Protein AF-A0A0S3RTB0-F1 (afdb_monomer_lite)

Sequence (122 aa):
MENMESTFRKKQKVNNDLIYDILVKIFLSLNVVDVAVASLVCKSWNNACRDPSLWNKIDLSRLRSYCFNIPFNKVGAYRHSSLQMNQFLKHLLDLSNGNTTYIIFNFYVYLTNEQFIMVAQR

Radius of gyration: 18.18 Å; chains: 1; bounding box: 32×27×65 Å

InterPro domains:
  IPR001810 F-box domain [PF12937] (21-60)
  IPR001810 F-box domain [SM00256] (18-58)
  IPR036047 F-box-like domain superfamily [SSF81383] (18-110)

Secondary structure (DSSP, 8-state):
-HHHHHHHHHHHHHHHHHHHHHHHHHHTTS-HHHHHHHTTT-HHHHHHTT-GGGTSEEE-TT---TTT---TT-TTGGGG-HHHHHHHHHHHHHHHTT---EEE--TT----HHHHHHHH--

Structure (mmCIF, N/CA/C/O backbone):
data_AF-A0A0S3RTB0-F1
#
_entry.id   AF-A0A0S3RTB0-F1
#
loop_
_atom_site.group_PDB
_atom_site.id
_atom_site.type_symbol
_atom_site.label_atom_id
_atom_site.label_alt_id
_atom_site.label_comp_id
_atom_site.label_asym_id
_atom_site.label_entity_id
_atom_site.label_seq_id
_atom_site.pdbx_PDB_ins_code
_atom_site.Cartn_x
_atom_site.Cartn_y
_atom_site.Cartn_z
_atom_site.occupancy
_atom_site.B_iso_or_equiv
_atom_site.auth_seq_id
_atom_site.auth_comp_id
_atom_site.auth_asym_id
_atom_site.auth_atom_id
_atom_site.pdbx_PDB_model_num
ATOM 1 N N . MET A 1 1 ? -13.937 6.300 43.256 1.00 55.59 1 MET A N 1
ATOM 2 C CA . MET A 1 1 ? -13.335 7.058 42.131 1.00 55.59 1 MET A CA 1
ATOM 3 C C . MET A 1 1 ? -13.021 6.180 40.911 1.00 55.59 1 MET A C 1
ATOM 5 O O . MET A 1 1 ? -13.106 6.692 39.804 1.00 55.59 1 MET A O 1
ATOM 9 N N . GLU A 1 2 ? -12.777 4.871 41.063 1.00 60.12 2 GLU A N 1
ATOM 10 C CA . GLU A 1 2 ? -12.429 3.939 39.961 1.00 60.12 2 GLU A CA 1
ATOM 11 C C . GLU A 1 2 ? -13.490 3.781 38.841 1.00 60.12 2 GLU A C 1
ATOM 13 O O . GLU A 1 2 ? -13.151 3.526 37.685 1.00 60.12 2 GLU A O 1
ATOM 18 N N . ASN A 1 3 ? -14.780 3.994 39.130 1.00 66.75 3 ASN A N 1
ATOM 19 C CA . ASN A 1 3 ? -15.859 3.877 38.131 1.00 66.75 3 ASN A CA 1
ATOM 20 C C . ASN A 1 3 ? -15.934 5.037 37.116 1.00 66.75 3 ASN A C 1
ATOM 22 O O . ASN A 1 3 ? -16.520 4.884 36.044 1.00 66.75 3 ASN A O 1
ATOM 26 N N . MET A 1 4 ? -15.345 6.196 37.424 1.00 68.50 4 MET A N 1
ATOM 27 C CA . MET A 1 4 ? -15.372 7.367 36.533 1.00 68.50 4 MET A CA 1
ATOM 28 C C . MET A 1 4 ? -14.220 7.331 35.515 1.00 68.50 4 MET A C 1
ATOM 30 O O . MET A 1 4 ? -14.398 7.661 34.344 1.00 68.50 4 MET A O 1
ATOM 34 N N . GLU A 1 5 ? -13.037 6.863 35.925 1.00 69.88 5 GLU A N 1
ATOM 35 C CA . GLU A 1 5 ? -11.900 6.697 35.009 1.00 69.88 5 GLU A CA 1
ATOM 36 C C . GLU A 1 5 ? -12.118 5.546 34.021 1.00 69.88 5 GLU A C 1
ATOM 38 O O . GLU A 1 5 ? -11.757 5.654 32.847 1.00 69.88 5 GLU A O 1
ATOM 43 N N . SER A 1 6 ? -12.737 4.449 34.464 1.00 72.88 6 SER A N 1
ATOM 44 C CA . SER A 1 6 ? -13.020 3.296 33.602 1.00 72.88 6 SER A CA 1
ATOM 45 C C . SER A 1 6 ? -14.046 3.623 32.512 1.00 72.88 6 SER A C 1
ATOM 47 O O . SER A 1 6 ? -13.871 3.233 31.355 1.00 72.88 6 SER A O 1
ATOM 49 N N . THR A 1 7 ? -15.075 4.408 32.839 1.00 74.31 7 THR A N 1
ATOM 50 C CA . THR A 1 7 ? -16.079 4.886 31.877 1.00 74.31 7 THR A CA 1
ATOM 51 C C . THR A 1 7 ? -15.486 5.880 30.876 1.00 74.31 7 THR A C 1
ATOM 53 O O . THR A 1 7 ? -15.754 5.763 29.677 1.00 74.31 7 THR A O 1
ATOM 56 N N . PHE A 1 8 ? -14.606 6.786 31.319 1.00 74.81 8 PHE A N 1
ATOM 57 C CA . PHE A 1 8 ? -13.889 7.708 30.432 1.00 74.81 8 PHE A CA 1
ATOM 58 C C . PHE A 1 8 ? -12.960 6.974 29.453 1.00 74.81 8 PHE A C 1
ATOM 60 O O . PHE A 1 8 ? -13.046 7.192 28.243 1.00 74.81 8 PHE A O 1
ATOM 67 N N . ARG A 1 9 ? -12.138 6.034 29.943 1.00 73.19 9 ARG A N 1
ATOM 68 C CA . ARG A 1 9 ? -11.247 5.215 29.097 1.00 73.19 9 ARG A CA 1
ATOM 69 C C . ARG A 1 9 ? -12.026 4.387 28.076 1.00 73.19 9 ARG A C 1
ATOM 71 O O . ARG A 1 9 ? -11.610 4.283 26.924 1.00 73.19 9 ARG A O 1
ATOM 78 N N . LYS A 1 10 ? -13.177 3.830 28.468 1.00 76.56 10 LYS A N 1
ATOM 79 C CA . LYS A 1 10 ? -14.047 3.062 27.566 1.00 76.56 10 LYS A CA 1
ATOM 80 C C . LYS A 1 10 ? -14.638 3.942 26.462 1.00 76.56 10 LYS A C 1
ATOM 82 O O . LYS A 1 10 ? -14.617 3.544 25.302 1.00 76.56 10 LYS A O 1
ATOM 87 N N . LYS A 1 11 ? -15.104 5.151 26.793 1.00 72.94 11 LYS A N 1
ATOM 88 C CA . LYS A 1 11 ? -15.621 6.115 25.808 1.00 72.94 11 LYS A CA 1
ATOM 89 C C . LYS A 1 11 ? -14.528 6.602 24.852 1.00 72.94 11 LYS A C 1
ATOM 91 O O . LYS A 1 11 ? -14.761 6.683 23.651 1.00 72.94 11 LYS A O 1
ATOM 96 N N . GLN A 1 12 ? -13.329 6.868 25.370 1.00 74.44 12 GLN A N 1
ATOM 97 C CA . GLN A 1 12 ? -12.175 7.249 24.556 1.00 74.44 12 GLN A CA 1
ATOM 98 C C . GLN A 1 12 ? -11.764 6.128 23.595 1.00 74.44 12 GLN A C 1
ATOM 100 O O . GLN A 1 12 ? -11.487 6.398 22.431 1.00 74.44 12 GLN A O 1
ATOM 105 N N . LYS A 1 13 ? -11.796 4.871 24.054 1.00 78.12 13 LYS A N 1
ATOM 106 C CA . LYS A 1 13 ? -11.547 3.704 23.204 1.00 78.12 13 LYS A CA 1
ATOM 107 C C . LYS A 1 13 ? -12.564 3.602 22.062 1.00 78.12 13 LYS A C 1
ATOM 109 O O . LYS A 1 13 ? -12.152 3.557 20.914 1.00 78.12 13 LYS A O 1
ATOM 114 N N . VAL A 1 14 ? -13.864 3.667 22.362 1.00 82.38 14 VAL A N 1
ATOM 115 C CA . VAL A 1 14 ? -14.926 3.608 21.337 1.00 82.38 14 VAL A CA 1
ATOM 116 C C . VAL A 1 14 ? -14.786 4.732 20.305 1.00 82.38 14 VAL A C 1
ATOM 118 O O . VAL A 1 14 ? -14.945 4.495 19.112 1.00 82.38 14 VAL A O 1
ATOM 121 N N . ASN A 1 15 ? -14.447 5.949 20.741 1.00 80.69 15 ASN A N 1
ATOM 122 C CA . ASN A 1 15 ? -14.200 7.058 19.818 1.00 80.69 15 ASN A CA 1
ATOM 123 C C . ASN A 1 15 ? -12.982 6.802 18.919 1.00 80.69 15 ASN A C 1
ATOM 125 O O . ASN A 1 15 ? -13.033 7.115 17.733 1.00 80.69 15 ASN A O 1
ATOM 129 N N . ASN A 1 16 ? -11.902 6.237 19.463 1.00 86.88 16 ASN A N 1
ATOM 130 C CA . ASN A 1 16 ? -10.709 5.909 18.683 1.00 86.88 16 ASN A CA 1
ATOM 131 C C . ASN A 1 16 ? -10.988 4.808 17.651 1.00 86.88 16 ASN A C 1
ATOM 133 O O . ASN A 1 16 ? -10.531 4.929 16.517 1.00 86.88 16 ASN A O 1
ATOM 137 N N . ASP A 1 17 ? -11.765 3.788 18.024 1.00 89.81 17 ASP A N 1
ATOM 138 C CA . ASP A 1 17 ? -12.172 2.704 17.123 1.00 89.81 17 ASP A CA 1
ATOM 139 C C . ASP A 1 17 ? -13.049 3.257 15.979 1.00 89.81 17 ASP A C 1
ATOM 141 O O . ASP A 1 17 ? -12.800 2.984 14.807 1.00 89.81 17 ASP A O 1
ATOM 145 N N . LEU A 1 18 ? -13.998 4.151 16.287 1.00 93.00 18 LEU A N 1
ATOM 146 C CA . LEU A 1 18 ? -14.819 4.818 15.270 1.00 93.00 18 LEU A CA 1
ATOM 147 C C . LEU A 1 18 ? -13.982 5.680 14.307 1.00 93.00 18 LEU A C 1
ATOM 149 O O . LEU A 1 18 ? -14.233 5.685 13.102 1.00 93.00 18 LEU A O 1
ATOM 153 N N . ILE A 1 19 ? -12.995 6.421 14.821 1.00 93.81 19 ILE A N 1
ATOM 154 C CA . ILE A 1 19 ? -12.091 7.231 13.989 1.00 93.81 19 ILE A CA 1
ATOM 155 C C . ILE A 1 19 ? -11.257 6.329 13.076 1.00 93.81 19 ILE A C 1
ATOM 157 O O . ILE A 1 19 ? -11.100 6.649 11.897 1.00 93.81 19 ILE A O 1
ATOM 161 N N . TYR A 1 20 ? -10.750 5.208 13.596 1.00 96.56 20 TYR A N 1
ATOM 162 C CA . T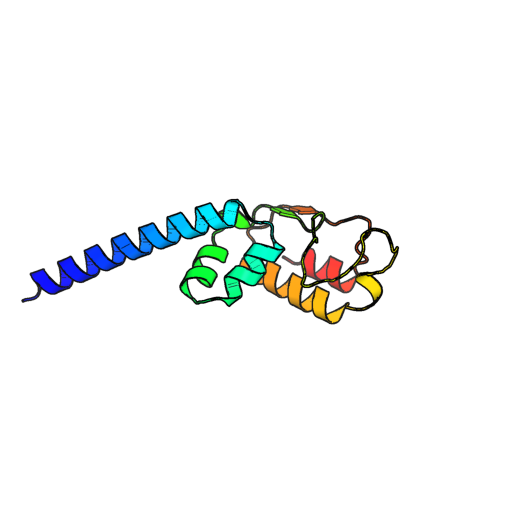YR A 1 20 ? -10.025 4.216 12.806 1.00 96.56 20 TYR A CA 1
ATOM 163 C C . TYR A 1 20 ? -10.880 3.714 11.636 1.00 96.56 20 TYR A C 1
ATOM 165 O O . TYR A 1 20 ? -10.454 3.8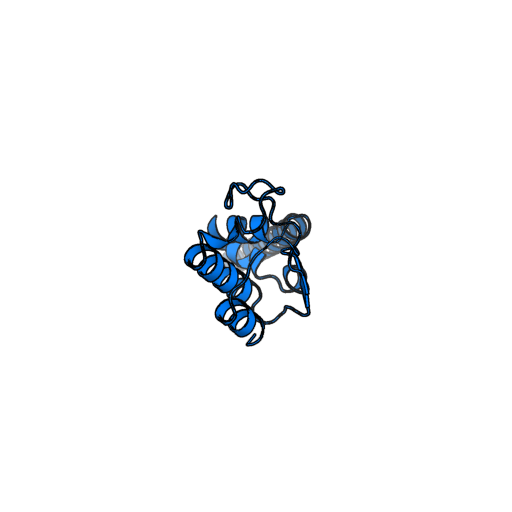23 10.486 1.00 96.56 20 TYR A O 1
ATOM 173 N N . ASP A 1 21 ? -12.114 3.280 11.900 1.00 96.88 21 ASP A N 1
ATOM 174 C CA . ASP A 1 21 ? -13.017 2.755 10.869 1.00 96.88 21 ASP A CA 1
ATOM 175 C C . ASP A 1 21 ? -13.337 3.787 9.778 1.00 96.88 21 ASP A C 1
ATOM 177 O O . ASP A 1 21 ? -13.421 3.458 8.591 1.00 96.88 21 ASP A O 1
ATOM 181 N N . ILE A 1 22 ? -13.521 5.053 10.165 1.00 97.25 22 ILE A N 1
ATOM 182 C CA . ILE A 1 22 ? -13.762 6.148 9.217 1.00 97.25 22 ILE A CA 1
ATOM 183 C C . ILE A 1 22 ? -12.526 6.377 8.343 1.00 97.25 22 ILE A C 1
ATOM 185 O O . ILE A 1 22 ? -12.663 6.498 7.125 1.00 97.25 22 ILE A O 1
ATOM 189 N N . LEU A 1 23 ? -11.328 6.406 8.934 1.00 98.25 23 LEU A N 1
ATOM 190 C CA . LEU A 1 23 ? -10.081 6.575 8.186 1.00 98.25 23 LEU A CA 1
ATOM 191 C C . LEU A 1 23 ? -9.865 5.433 7.191 1.00 98.25 23 LEU A C 1
ATOM 193 O O . LEU A 1 23 ? -9.582 5.706 6.028 1.00 98.25 23 LEU A O 1
ATOM 197 N N . VAL A 1 24 ? -10.073 4.178 7.602 1.00 98.00 24 VAL A N 1
ATOM 198 C CA . VAL A 1 24 ? -9.959 3.018 6.701 1.00 98.00 24 VAL A CA 1
ATOM 199 C C . VAL A 1 24 ? -10.927 3.147 5.522 1.00 98.00 24 VAL A C 1
ATOM 201 O O . VAL A 1 24 ? -10.518 2.986 4.374 1.00 98.00 24 VAL A O 1
ATOM 204 N N . LYS A 1 25 ? -12.189 3.529 5.762 1.00 97.88 25 LYS A N 1
ATOM 205 C CA . LYS A 1 25 ? -13.176 3.755 4.686 1.00 97.88 25 LYS A CA 1
ATOM 206 C C . LYS A 1 25 ? -12.770 4.871 3.722 1.00 97.88 25 LYS A C 1
ATOM 208 O O . LYS A 1 25 ? -12.978 4.737 2.516 1.00 97.88 25 LYS A O 1
ATOM 213 N N . ILE A 1 26 ? -12.187 5.957 4.231 1.00 97.81 26 ILE A N 1
ATOM 214 C CA . ILE A 1 26 ? -11.645 7.033 3.391 1.00 97.81 26 ILE A CA 1
ATOM 215 C C . ILE A 1 26 ? -10.483 6.495 2.550 1.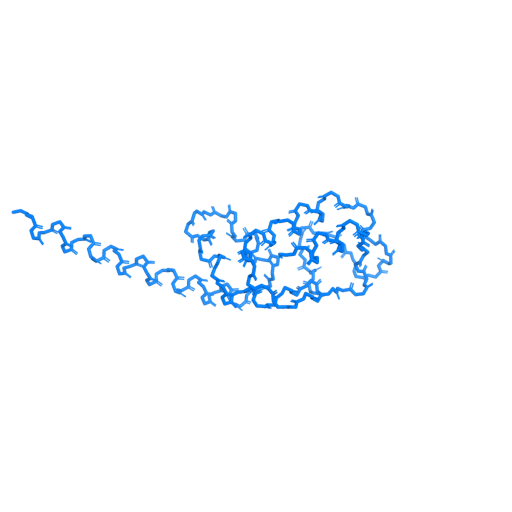00 97.81 26 ILE A C 1
ATOM 217 O O . ILE A 1 26 ? -10.472 6.681 1.336 1.00 97.81 26 ILE A O 1
ATOM 221 N N . PHE A 1 27 ? -9.534 5.789 3.167 1.00 97.25 27 PHE A N 1
ATOM 222 C CA . PHE A 1 27 ? -8.341 5.274 2.494 1.00 97.25 27 PHE A CA 1
ATOM 223 C C . PHE A 1 27 ? -8.653 4.196 1.453 1.00 97.25 27 PHE A C 1
ATOM 225 O O . PHE A 1 27 ? -7.990 4.157 0.422 1.00 97.25 27 PHE A O 1
ATOM 232 N N . LEU A 1 28 ? -9.716 3.407 1.638 1.00 95.81 28 LEU A N 1
ATOM 233 C CA . LEU A 1 28 ? -10.220 2.472 0.622 1.00 95.81 28 LEU A CA 1
ATOM 234 C C . LEU A 1 28 ? -10.662 3.173 -0.674 1.00 95.81 28 LEU A C 1
ATOM 236 O O . LEU A 1 28 ? -10.741 2.537 -1.723 1.00 95.81 28 LEU A O 1
ATOM 240 N N . SER A 1 29 ? -10.941 4.478 -0.619 1.00 94.50 29 SER A N 1
ATOM 241 C CA . SER A 1 29 ? -11.303 5.289 -1.788 1.00 94.50 29 SER A CA 1
ATOM 242 C C . SER A 1 29 ? -10.090 5.928 -2.481 1.00 94.50 29 SER A C 1
ATOM 244 O O . SER A 1 29 ? -10.251 6.599 -3.503 1.00 94.50 29 SER A O 1
ATOM 246 N N . LEU A 1 30 ? -8.883 5.749 -1.936 1.00 91.75 30 LEU A N 1
ATOM 247 C CA . LEU A 1 30 ? -7.643 6.335 -2.439 1.00 91.75 30 LEU A CA 1
ATOM 248 C C . LEU A 1 30 ? -6.848 5.334 -3.289 1.00 91.75 30 LEU A C 1
ATOM 250 O O . LEU A 1 30 ? -7.024 4.121 -3.197 1.00 91.75 30 LEU A O 1
ATOM 254 N N . ASN A 1 31 ? -5.943 5.844 -4.129 1.00 88.81 31 ASN A N 1
ATOM 255 C CA . ASN A 1 31 ? -4.955 4.980 -4.776 1.00 88.81 31 ASN A CA 1
ATOM 256 C C . ASN A 1 31 ? -3.797 4.665 -3.814 1.00 88.81 31 ASN A C 1
ATOM 258 O O . ASN A 1 31 ? -3.598 5.337 -2.804 1.00 88.81 31 ASN A O 1
ATOM 262 N N . VAL A 1 32 ? -2.991 3.663 -4.163 1.00 89.75 32 VAL A N 1
ATOM 263 C CA . VAL A 1 32 ? -1.914 3.168 -3.295 1.00 89.75 32 VAL A CA 1
ATOM 264 C C . VAL A 1 32 ? -0.838 4.214 -2.978 1.00 89.75 32 VAL A C 1
ATOM 266 O O . VAL A 1 32 ? -0.234 4.173 -1.909 1.00 89.75 32 VAL A O 1
ATOM 269 N N . VAL A 1 33 ? -0.612 5.184 -3.871 1.00 86.31 33 VAL A N 1
ATOM 270 C CA . VAL A 1 33 ? 0.336 6.275 -3.616 1.00 86.31 33 VAL A CA 1
ATOM 271 C C . VAL A 1 33 ? -0.227 7.234 -2.577 1.00 86.31 33 VAL A C 1
ATOM 273 O O . VAL A 1 33 ? 0.478 7.610 -1.646 1.00 86.31 33 VAL A O 1
ATOM 276 N N . ASP A 1 34 ? -1.498 7.600 -2.710 1.00 91.38 34 ASP A N 1
ATOM 277 C CA . ASP A 1 34 ? -2.162 8.505 -1.775 1.00 91.38 34 ASP A CA 1
ATOM 278 C C . ASP A 1 34 ? -2.262 7.875 -0.377 1.00 91.38 34 ASP A C 1
ATOM 280 O O . ASP A 1 34 ? -2.006 8.557 0.613 1.00 91.38 34 ASP A O 1
ATOM 284 N N . VAL A 1 35 ? -2.525 6.564 -0.282 1.00 94.62 35 VAL A N 1
ATOM 285 C CA . VAL A 1 35 ? -2.467 5.815 0.990 1.00 94.62 35 VAL A CA 1
ATOM 286 C C . VAL A 1 35 ? -1.053 5.842 1.581 1.00 94.62 35 VAL A C 1
ATOM 288 O O . VAL A 1 35 ? -0.875 6.108 2.771 1.00 94.62 35 VAL A O 1
ATOM 291 N N . ALA A 1 36 ? -0.022 5.632 0.758 1.00 92.56 36 ALA A N 1
ATOM 292 C CA . ALA A 1 36 ? 1.364 5.707 1.210 1.00 92.56 36 ALA A CA 1
ATOM 293 C C . ALA A 1 36 ? 1.719 7.093 1.765 1.00 92.56 36 ALA A C 1
ATOM 295 O O . ALA A 1 36 ? 2.359 7.181 2.812 1.00 92.56 36 ALA A O 1
ATOM 296 N N . VAL A 1 37 ? 1.271 8.170 1.115 1.00 92.00 37 VAL A N 1
ATOM 297 C CA . VAL A 1 37 ? 1.482 9.547 1.586 1.00 92.00 37 VAL A CA 1
ATOM 298 C C . VAL A 1 37 ? 0.681 9.818 2.862 1.00 92.00 37 VAL A C 1
ATOM 300 O O . VAL A 1 37 ? 1.231 10.353 3.824 1.00 92.00 37 VAL A O 1
ATOM 303 N N . ALA A 1 38 ? -0.583 9.390 2.923 1.00 95.50 38 ALA A N 1
ATOM 304 C CA . ALA A 1 38 ? -1.430 9.511 4.108 1.00 95.50 38 ALA A CA 1
ATOM 305 C C . ALA A 1 38 ? -0.795 8.836 5.338 1.00 95.50 38 ALA A C 1
ATOM 307 O O . ALA A 1 38 ? -0.854 9.372 6.447 1.00 95.50 38 ALA A O 1
ATOM 308 N N . SER A 1 39 ? -0.098 7.712 5.139 1.00 96.75 39 SER A N 1
ATOM 309 C CA . SER A 1 39 ? 0.594 6.998 6.218 1.00 96.75 39 SER A CA 1
ATOM 310 C C . SER A 1 39 ? 1.711 7.808 6.895 1.00 96.75 39 SER A C 1
ATOM 312 O O . SER A 1 39 ? 2.142 7.447 7.991 1.00 96.75 39 SER A O 1
ATOM 314 N N . LEU A 1 40 ? 2.183 8.892 6.268 1.00 95.25 40 LEU A N 1
ATOM 315 C CA . LEU A 1 40 ? 3.252 9.753 6.780 1.00 95.25 40 LEU A CA 1
ATOM 316 C C . LEU A 1 40 ? 2.727 10.952 7.588 1.00 95.25 40 LEU A C 1
ATOM 318 O O . LEU A 1 40 ? 3.522 11.674 8.183 1.00 95.25 40 LEU A O 1
ATOM 322 N N . VAL A 1 41 ? 1.407 11.171 7.635 1.00 96.62 41 VAL A N 1
ATOM 323 C CA . VAL A 1 41 ? 0.797 12.348 8.279 1.00 96.62 41 VAL A CA 1
ATOM 324 C C . VAL A 1 41 ? 0.891 12.276 9.804 1.00 96.62 41 VAL A C 1
ATOM 326 O O . VAL A 1 41 ? 1.370 13.203 10.453 1.00 96.62 41 VAL A O 1
ATOM 329 N N . CYS A 1 42 ? 0.408 11.186 10.404 1.00 96.50 42 CYS A N 1
ATOM 330 C CA . CYS A 1 42 ? 0.452 10.976 11.851 1.00 96.50 42 CYS A CA 1
ATOM 331 C C . CYS A 1 42 ? 0.316 9.487 12.201 1.00 96.50 42 CYS A C 1
ATOM 333 O O . CYS A 1 42 ? -0.058 8.672 11.359 1.00 96.50 42 CYS A O 1
ATOM 335 N N . LYS A 1 43 ? 0.556 9.121 13.469 1.00 95.81 43 LYS A N 1
ATOM 336 C CA . LYS A 1 43 ? 0.470 7.723 13.940 1.00 95.81 43 LYS A CA 1
ATOM 337 C C . LYS A 1 43 ? -0.911 7.089 13.731 1.00 95.81 43 LYS A C 1
ATOM 339 O O . LYS A 1 43 ? -0.996 5.926 13.368 1.00 95.81 43 LYS A O 1
ATOM 344 N N . SER A 1 44 ? -1.994 7.842 13.940 1.00 95.88 44 SER A N 1
ATOM 345 C CA . SER A 1 44 ? -3.356 7.315 13.756 1.00 95.88 44 SER A CA 1
ATOM 346 C C . SER A 1 44 ? -3.638 6.980 12.288 1.00 95.88 44 SER A C 1
ATOM 348 O O . SER A 1 44 ? -4.173 5.912 12.002 1.00 95.88 44 SER A O 1
ATOM 350 N N . TRP A 1 45 ? -3.205 7.839 11.362 1.00 98.06 45 TRP A N 1
ATOM 351 C CA . TRP A 1 45 ? -3.332 7.591 9.925 1.00 98.06 45 TRP A CA 1
ATOM 352 C C . TRP A 1 45 ? -2.421 6.453 9.480 1.00 98.06 45 TRP A C 1
ATOM 354 O O . TRP A 1 45 ? -2.849 5.593 8.724 1.00 98.06 45 TRP A O 1
ATOM 364 N N . ASN A 1 46 ? -1.196 6.404 10.001 1.00 97.69 46 ASN A N 1
ATOM 365 C CA . ASN A 1 46 ? -0.244 5.326 9.762 1.00 97.69 46 ASN A CA 1
ATOM 366 C C . ASN A 1 46 ? -0.795 3.950 10.175 1.00 97.69 46 ASN A C 1
ATOM 368 O O . ASN A 1 46 ? -0.619 2.985 9.433 1.00 97.69 46 ASN A O 1
ATOM 372 N N . ASN A 1 47 ? -1.493 3.877 11.313 1.00 96.88 47 ASN A N 1
ATOM 373 C CA . ASN A 1 47 ? -2.155 2.658 11.778 1.00 96.88 47 ASN A CA 1
ATOM 374 C C . ASN A 1 47 ? -3.321 2.265 10.865 1.00 96.88 47 ASN A C 1
ATOM 376 O O . ASN A 1 47 ? -3.387 1.121 10.436 1.00 96.88 47 ASN A O 1
ATOM 380 N N . ALA A 1 48 ? -4.209 3.205 10.524 1.00 98.00 48 ALA A N 1
ATOM 381 C CA . ALA A 1 48 ? -5.324 2.934 9.613 1.00 98.00 48 ALA A CA 1
ATOM 382 C C . ALA A 1 48 ? -4.848 2.564 8.197 1.00 98.00 48 ALA A C 1
ATOM 384 O O . ALA A 1 48 ? -5.434 1.704 7.552 1.00 98.00 48 ALA A O 1
ATOM 385 N N . CYS A 1 49 ? -3.737 3.139 7.729 1.00 97.88 49 CYS A N 1
ATOM 386 C CA . CYS A 1 49 ? -3.120 2.765 6.459 1.00 97.88 49 CYS A CA 1
ATOM 387 C C . CYS A 1 49 ? -2.557 1.342 6.462 1.00 97.88 49 CYS A C 1
ATOM 389 O O . CYS A 1 49 ? -2.279 0.851 5.386 1.00 97.88 49 CYS A O 1
ATOM 391 N N . ARG A 1 50 ? -2.360 0.679 7.609 1.00 96.88 50 ARG A N 1
ATOM 392 C CA . ARG A 1 50 ? -1.908 -0.726 7.686 1.00 96.88 50 ARG A CA 1
ATOM 393 C C . ARG A 1 50 ? -3.057 -1.729 7.709 1.00 96.88 50 ARG A C 1
ATOM 395 O O . ARG A 1 50 ? -2.809 -2.925 7.841 1.00 96.88 50 ARG A O 1
ATOM 402 N N . ASP A 1 51 ? -4.301 -1.266 7.589 1.00 97.38 51 ASP A N 1
ATOM 403 C CA . ASP A 1 51 ? -5.452 -2.161 7.565 1.00 97.38 51 ASP A CA 1
ATOM 404 C C . ASP A 1 51 ? -5.355 -3.144 6.379 1.00 97.38 51 ASP A C 1
ATOM 406 O O . ASP A 1 51 ? -5.216 -2.696 5.236 1.00 97.38 51 ASP A O 1
ATOM 410 N N . PRO A 1 52 ? -5.446 -4.470 6.602 1.00 95.38 52 PRO A N 1
ATOM 411 C CA . PRO A 1 52 ? -5.293 -5.474 5.546 1.00 95.38 52 PRO A CA 1
ATOM 412 C C . PRO A 1 52 ? -6.222 -5.284 4.342 1.00 95.38 52 PRO A C 1
ATOM 414 O O . PRO A 1 52 ? -5.854 -5.641 3.220 1.00 95.38 52 PRO A O 1
ATOM 417 N N . SER A 1 53 ? -7.411 -4.702 4.544 1.00 95.06 53 SER A N 1
ATOM 418 C CA . SER A 1 53 ? -8.388 -4.483 3.470 1.00 95.06 53 SER A CA 1
ATOM 419 C C . SER A 1 53 ? -7.875 -3.550 2.367 1.00 95.06 53 SER A C 1
ATOM 421 O O . SER A 1 53 ? -8.299 -3.676 1.217 1.00 95.06 53 SER A O 1
ATOM 423 N N . LEU A 1 54 ? -6.920 -2.668 2.685 1.00 95.88 54 LEU A N 1
ATOM 424 C CA . LEU A 1 54 ? -6.295 -1.740 1.738 1.00 95.88 54 LEU A CA 1
ATOM 425 C C . LEU A 1 54 ? -5.290 -2.428 0.804 1.00 95.88 54 LEU A C 1
ATOM 427 O O . LEU A 1 54 ? -5.004 -1.913 -0.276 1.00 95.88 54 LEU A O 1
ATOM 431 N N . TRP A 1 55 ? -4.745 -3.580 1.206 1.0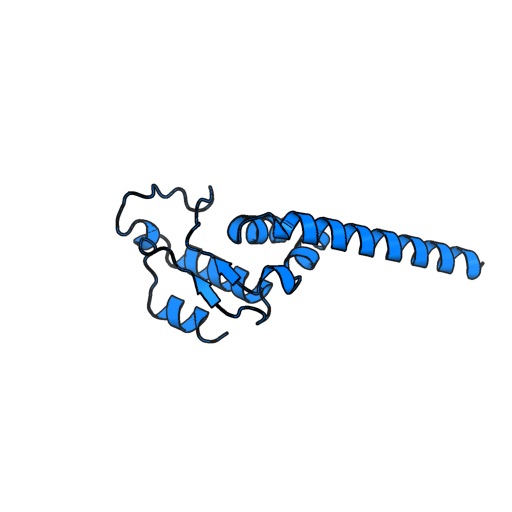0 94.88 55 TRP A N 1
ATOM 432 C CA . TRP A 1 55 ? -3.506 -4.112 0.630 1.00 94.88 55 TRP A CA 1
ATOM 433 C C . TRP A 1 55 ? -3.656 -5.394 -0.172 1.00 94.88 55 TRP A C 1
ATOM 435 O O . TRP A 1 55 ? -2.683 -5.821 -0.785 1.00 94.88 55 TRP A O 1
ATOM 445 N N . ASN A 1 56 ? -4.861 -5.966 -0.267 1.00 92.44 56 ASN A N 1
ATOM 446 C CA . ASN A 1 56 ? -5.109 -7.154 -1.098 1.00 92.44 56 ASN A CA 1
ATOM 447 C C . ASN A 1 56 ? -4.587 -6.985 -2.541 1.00 92.44 56 ASN A C 1
ATOM 449 O O . ASN A 1 56 ? -4.125 -7.939 -3.175 1.00 92.44 56 ASN A O 1
ATOM 453 N N . LYS A 1 57 ? -4.632 -5.746 -3.045 1.00 91.12 57 LYS A N 1
ATOM 454 C CA . LYS A 1 57 ? -4.162 -5.349 -4.367 1.00 91.12 57 LYS A CA 1
ATOM 455 C C . LYS A 1 57 ? -3.278 -4.108 -4.271 1.00 91.12 57 LYS A C 1
ATOM 457 O O . LYS A 1 57 ? -3.763 -3.038 -3.915 1.00 91.12 57 LYS A O 1
ATOM 462 N N . ILE A 1 58 ? -2.033 -4.207 -4.736 1.00 90.69 58 ILE A N 1
ATOM 463 C CA . ILE A 1 58 ? -1.181 -3.033 -4.979 1.00 90.69 58 ILE A CA 1
ATOM 464 C C . ILE A 1 58 ? -1.262 -2.676 -6.467 1.00 90.69 58 ILE A C 1
ATOM 466 O O . ILE A 1 58 ? -0.718 -3.371 -7.325 1.00 90.69 58 ILE A O 1
ATOM 470 N N . ASP A 1 59 ? -1.965 -1.590 -6.787 1.00 87.25 59 ASP A N 1
ATOM 471 C CA . ASP A 1 59 ? -2.144 -1.125 -8.165 1.00 87.25 59 ASP A CA 1
ATOM 472 C C . ASP A 1 59 ? -1.229 0.063 -8.489 1.00 87.25 59 ASP A C 1
ATOM 474 O O . ASP A 1 59 ? -1.546 1.221 -8.216 1.00 87.25 59 ASP A O 1
ATOM 478 N N . LEU A 1 60 ? -0.091 -0.235 -9.112 1.00 81.19 60 LEU A N 1
ATOM 479 C CA . LEU A 1 60 ? 0.886 0.742 -9.591 1.00 81.19 60 LEU A CA 1
ATOM 480 C C . LEU A 1 60 ? 0.614 1.174 -11.038 1.00 81.19 60 LEU A C 1
ATOM 482 O O . LEU A 1 60 ? 1.320 2.030 -11.570 1.00 81.19 60 LEU A O 1
ATOM 486 N N . SER A 1 61 ? -0.419 0.636 -11.699 1.00 76.94 61 SER A N 1
ATOM 487 C CA . SER A 1 61 ? -0.782 1.073 -13.054 1.00 76.94 61 SER A CA 1
ATOM 488 C C . SER A 1 61 ? -1.211 2.543 -13.074 1.00 76.94 61 SER A C 1
ATOM 490 O O . SER A 1 61 ? -0.956 3.272 -14.036 1.00 76.94 61 SER A O 1
ATOM 492 N N . ARG A 1 62 ? -1.800 2.991 -11.961 1.00 68.62 62 ARG A N 1
ATOM 493 C CA . ARG A 1 62 ? -2.309 4.342 -11.734 1.00 68.62 62 ARG A CA 1
ATOM 494 C C . ARG A 1 62 ? -1.335 5.206 -10.941 1.00 68.62 62 ARG A C 1
ATOM 496 O O . ARG A 1 62 ? -1.794 6.060 -10.190 1.00 68.62 62 ARG A O 1
ATOM 503 N N . LEU A 1 63 ? -0.022 5.025 -11.118 1.00 68.00 63 LEU A N 1
ATOM 504 C CA . LEU A 1 63 ? 1.023 5.943 -10.635 1.00 68.00 63 LEU A CA 1
ATOM 505 C C . LEU A 1 63 ? 0.881 7.339 -11.298 1.00 68.00 63 LEU A C 1
ATOM 507 O O . LEU A 1 63 ? 1.727 7.797 -12.055 1.00 68.00 63 LEU A O 1
ATOM 511 N N . ARG A 1 64 ? -0.235 8.025 -11.035 1.00 58.66 64 ARG A N 1
ATOM 512 C CA . ARG A 1 64 ? -0.482 9.450 -11.247 1.00 58.66 64 ARG A CA 1
ATOM 513 C C . ARG A 1 64 ? -0.340 10.097 -9.887 1.00 58.66 64 ARG A C 1
ATOM 515 O O . ARG A 1 64 ? -1.327 10.293 -9.194 1.00 58.66 64 ARG A O 1
ATOM 522 N N . SER A 1 65 ? 0.886 10.390 -9.489 1.00 51.78 65 SER A N 1
ATOM 523 C CA . SER A 1 65 ? 1.102 11.190 -8.293 1.00 51.78 65 SER A CA 1
ATOM 524 C C . SER A 1 65 ? 2.087 12.304 -8.582 1.00 51.78 65 SER A C 1
ATOM 526 O O . SER A 1 65 ? 3.075 12.108 -9.297 1.00 51.78 65 SER A O 1
ATOM 528 N N . TYR A 1 66 ? 1.810 13.457 -7.976 1.00 49.12 66 TYR A N 1
ATOM 529 C CA . TYR A 1 66 ? 2.702 14.607 -7.849 1.00 49.12 66 TYR A CA 1
ATOM 530 C C . TYR A 1 66 ? 4.120 14.202 -7.407 1.00 49.12 66 TYR A C 1
ATOM 532 O O . TYR A 1 66 ? 5.084 14.892 -7.718 1.00 49.12 66 TYR A O 1
ATOM 540 N N . CYS A 1 67 ? 4.264 13.059 -6.721 1.00 47.88 67 CYS A N 1
ATOM 541 C CA . CYS A 1 67 ? 5.545 12.519 -6.272 1.00 47.88 67 CYS A CA 1
ATOM 542 C C . CYS A 1 67 ? 6.472 12.080 -7.413 1.00 47.88 67 CYS A C 1
ATOM 544 O O . CYS A 1 67 ? 7.686 12.091 -7.235 1.00 47.88 67 CYS A O 1
ATOM 546 N N . PHE A 1 68 ? 5.925 11.688 -8.568 1.00 55.84 68 PHE A N 1
ATOM 547 C CA . PHE A 1 68 ? 6.729 11.156 -9.668 1.00 55.84 68 PHE A CA 1
ATOM 548 C C . PHE A 1 68 ? 6.880 12.131 -10.838 1.00 55.84 68 PHE A C 1
ATOM 550 O O . PHE A 1 68 ? 7.782 11.913 -11.628 1.00 55.84 68 PHE A O 1
ATOM 557 N N . ASN A 1 69 ? 6.069 13.200 -10.946 1.00 52.47 69 ASN A N 1
ATOM 558 C CA . ASN A 1 69 ? 6.169 14.267 -11.970 1.00 52.47 69 ASN A CA 1
ATOM 559 C C . ASN A 1 69 ? 6.537 13.779 -13.391 1.00 52.47 69 ASN A C 1
ATOM 561 O O . ASN A 1 69 ? 7.271 14.438 -14.129 1.00 52.47 69 ASN A O 1
ATOM 565 N N . ILE A 1 70 ? 6.030 12.610 -13.789 1.00 54.50 70 ILE A N 1
ATOM 566 C CA . ILE A 1 70 ? 6.393 11.962 -15.047 1.00 54.50 70 ILE A CA 1
ATOM 567 C C . ILE A 1 70 ? 5.213 12.051 -16.021 1.00 54.50 70 ILE A C 1
ATOM 569 O O . ILE A 1 70 ? 4.125 11.548 -15.724 1.00 54.50 70 ILE A O 1
ATOM 573 N N . PRO A 1 71 ? 5.395 12.659 -17.206 1.00 55.00 71 PRO A N 1
ATOM 574 C CA . PRO A 1 71 ? 4.387 12.608 -18.249 1.00 55.00 71 PRO A CA 1
ATOM 575 C C . PRO A 1 71 ? 4.284 11.182 -18.816 1.00 55.00 71 PRO A C 1
ATOM 577 O O . PRO A 1 71 ? 5.286 10.545 -19.140 1.00 55.00 71 PRO A O 1
ATOM 580 N N . PHE A 1 72 ? 3.045 10.704 -18.970 1.00 52.88 72 PHE A N 1
ATOM 581 C CA . PHE A 1 72 ? 2.672 9.349 -19.420 1.00 52.88 72 PHE A CA 1
ATOM 582 C C . PHE A 1 72 ? 3.280 8.917 -20.762 1.00 52.88 72 PHE A C 1
ATOM 584 O O . PHE A 1 72 ? 3.240 7.742 -21.107 1.00 52.88 72 PHE A O 1
ATOM 591 N N . ASN A 1 73 ? 3.811 9.859 -21.539 1.00 56.03 73 ASN A N 1
ATOM 592 C CA . ASN A 1 73 ? 4.193 9.666 -22.931 1.00 56.03 73 ASN A CA 1
ATOM 593 C C . ASN A 1 73 ? 5.703 9.491 -23.160 1.00 56.03 73 ASN A C 1
ATOM 595 O O . ASN A 1 73 ? 6.130 9.483 -24.313 1.00 56.03 73 ASN A O 1
ATOM 599 N N . LYS A 1 74 ? 6.523 9.341 -22.110 1.00 55.94 74 LYS A N 1
ATOM 600 C CA . LYS A 1 74 ? 7.960 9.065 -22.267 1.00 55.94 74 LYS A CA 1
ATOM 601 C C . LYS A 1 74 ? 8.315 7.652 -21.815 1.00 55.94 74 LYS A C 1
ATOM 603 O O . LYS A 1 74 ? 8.401 7.359 -20.624 1.00 55.94 74 LYS A O 1
ATOM 608 N N . VAL A 1 75 ? 8.574 6.786 -22.795 1.00 54.31 75 VAL A N 1
ATOM 609 C CA . VAL A 1 75 ? 9.193 5.471 -22.581 1.00 54.31 75 VAL A CA 1
ATOM 610 C C . VAL A 1 75 ? 10.488 5.666 -21.785 1.00 54.31 75 VAL A C 1
ATOM 612 O O . VAL A 1 75 ? 11.353 6.444 -22.180 1.00 54.31 75 VAL A O 1
ATOM 615 N N . GLY A 1 76 ? 10.609 4.984 -20.644 1.00 54.25 76 GLY A N 1
ATOM 616 C CA . GLY A 1 76 ? 11.794 5.070 -19.788 1.00 54.25 76 GLY A CA 1
ATOM 617 C C . GLY A 1 76 ? 11.814 6.243 -18.806 1.00 54.25 76 GLY A C 1
ATOM 618 O O . GLY A 1 76 ? 12.846 6.468 -18.185 1.00 54.25 76 GLY A O 1
ATOM 619 N N . ALA A 1 77 ? 10.710 6.961 -18.597 1.00 53.97 77 ALA A N 1
ATOM 620 C CA . ALA A 1 77 ? 10.672 8.056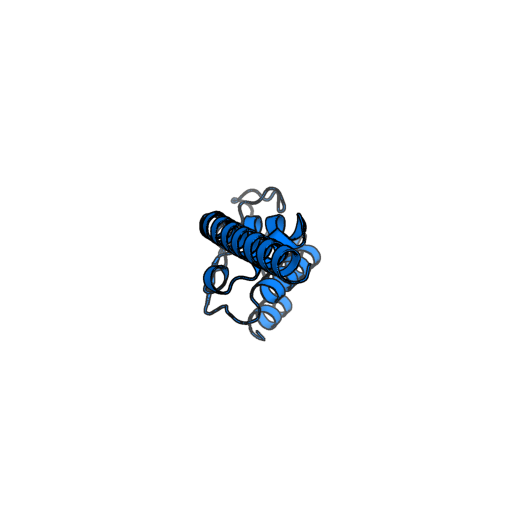 -17.626 1.00 53.97 77 ALA A CA 1
ATOM 621 C C . ALA A 1 77 ? 10.988 7.622 -16.175 1.00 53.97 77 ALA A C 1
ATOM 623 O O . ALA A 1 77 ? 11.543 8.399 -15.403 1.00 53.97 77 ALA A O 1
ATOM 624 N N . TYR A 1 78 ? 10.751 6.349 -15.839 1.00 53.78 78 TYR A N 1
ATOM 625 C CA . TYR A 1 78 ? 11.151 5.744 -14.562 1.00 53.78 78 TYR A CA 1
ATOM 626 C C . TYR A 1 78 ? 12.619 5.276 -14.509 1.00 53.78 78 TYR A C 1
ATOM 628 O O . TYR A 1 78 ? 13.069 4.814 -13.464 1.00 53.78 78 TYR A O 1
ATOM 636 N N . ARG A 1 79 ? 13.412 5.427 -15.585 1.00 52.53 79 ARG A N 1
ATOM 637 C CA . ARG A 1 79 ? 14.857 5.107 -15.562 1.00 52.53 79 ARG A CA 1
ATOM 638 C C . ARG A 1 79 ? 15.644 5.987 -14.588 1.00 52.53 79 ARG A C 1
ATOM 640 O O . ARG A 1 79 ? 16.715 5.580 -14.154 1.00 52.53 79 ARG A O 1
ATOM 647 N N . HIS A 1 80 ? 15.139 7.177 -14.258 1.00 51.88 80 HIS A N 1
ATOM 648 C CA . HIS A 1 80 ? 15.898 8.199 -13.535 1.00 51.88 80 HIS A CA 1
ATOM 649 C C . HIS A 1 80 ? 15.767 8.155 -12.001 1.00 51.88 80 HIS A C 1
ATOM 651 O O . HIS A 1 80 ? 16.468 8.913 -11.337 1.00 51.88 80 HIS A O 1
ATOM 657 N N . SER A 1 81 ? 14.937 7.282 -11.409 1.00 61.47 81 SER A N 1
ATOM 658 C CA . SER A 1 81 ? 14.748 7.266 -9.945 1.00 61.47 81 SER A CA 1
ATOM 659 C C . SER A 1 81 ? 14.638 5.871 -9.312 1.00 61.47 81 SER A C 1
ATOM 661 O O . SER A 1 81 ? 13.801 5.627 -8.442 1.00 61.47 81 SER A O 1
ATOM 663 N N . SER A 1 82 ? 15.531 4.944 -9.681 1.00 67.88 82 SER A N 1
ATOM 664 C CA . SER A 1 82 ? 15.567 3.591 -9.091 1.00 67.88 82 SER A CA 1
ATOM 665 C C . SER A 1 82 ? 15.583 3.603 -7.555 1.00 67.88 82 SER A C 1
ATOM 667 O O . SER A 1 82 ? 14.862 2.823 -6.938 1.00 67.88 82 SER A O 1
ATOM 669 N N . LEU A 1 83 ? 16.320 4.529 -6.929 1.00 75.50 83 LEU A N 1
ATOM 670 C CA . LEU A 1 83 ? 16.378 4.662 -5.470 1.00 75.50 83 LEU A CA 1
ATOM 671 C C . LEU A 1 83 ? 15.040 5.100 -4.856 1.00 75.50 83 LEU A C 1
ATOM 673 O O . LEU A 1 83 ? 14.605 4.507 -3.871 1.00 75.50 83 LEU A O 1
ATOM 677 N N . GLN A 1 84 ? 14.376 6.105 -5.434 1.00 76.88 84 GLN A N 1
ATOM 678 C CA . GLN A 1 84 ? 13.078 6.578 -4.937 1.00 76.88 84 GLN A CA 1
ATOM 679 C C . GLN A 1 84 ? 12.003 5.511 -5.132 1.00 76.88 84 GLN A C 1
ATOM 681 O O . GLN A 1 84 ? 11.213 5.265 -4.226 1.00 76.88 84 GLN A O 1
ATOM 686 N N . MET A 1 85 ? 12.013 4.825 -6.279 1.00 79.38 85 MET A N 1
ATOM 687 C CA . MET A 1 85 ? 11.100 3.715 -6.533 1.00 79.38 85 MET A CA 1
ATOM 688 C C . MET A 1 85 ? 11.360 2.547 -5.574 1.00 79.38 85 MET A C 1
ATOM 690 O O . MET A 1 85 ? 10.414 1.974 -5.047 1.00 79.38 85 MET A O 1
ATOM 694 N N . ASN A 1 86 ? 12.624 2.238 -5.267 1.00 84.75 86 ASN A N 1
ATOM 695 C CA . ASN A 1 86 ? 12.979 1.232 -4.263 1.00 84.75 86 ASN A CA 1
ATOM 696 C C . ASN A 1 86 ? 12.438 1.597 -2.880 1.00 84.75 86 ASN A C 1
ATOM 698 O O . ASN A 1 86 ? 11.810 0.766 -2.233 1.00 84.75 86 ASN A O 1
ATOM 702 N N . GLN A 1 87 ? 12.676 2.826 -2.421 1.00 85.94 87 GLN A N 1
ATOM 703 C CA . GLN A 1 87 ? 12.185 3.299 -1.124 1.00 85.94 87 GLN A CA 1
ATOM 704 C C . GLN A 1 87 ? 10.658 3.280 -1.064 1.00 85.94 87 GLN A C 1
ATOM 706 O O . GLN A 1 87 ? 10.088 2.808 -0.084 1.00 85.94 87 GLN A O 1
ATOM 711 N N . PHE A 1 88 ? 10.004 3.725 -2.136 1.00 86.00 88 PHE A N 1
ATOM 712 C CA . PHE A 1 88 ? 8.555 3.705 -2.254 1.00 86.00 88 PHE A CA 1
ATOM 713 C C . PHE A 1 88 ? 7.997 2.281 -2.188 1.00 86.00 88 PHE A C 1
ATOM 715 O O . PHE A 1 88 ? 7.124 2.005 -1.373 1.00 86.00 88 PHE A O 1
ATOM 722 N N . LEU A 1 89 ? 8.531 1.357 -2.988 1.00 88.06 89 LEU A N 1
ATOM 723 C CA . LEU A 1 89 ? 8.096 -0.038 -2.980 1.00 88.06 89 LEU A CA 1
ATOM 724 C C . LEU A 1 89 ? 8.345 -0.706 -1.621 1.00 88.06 89 LEU A C 1
ATOM 726 O O . LEU A 1 89 ? 7.464 -1.406 -1.137 1.00 88.06 89 LEU A O 1
ATOM 730 N N . LYS A 1 90 ? 9.490 -0.457 -0.969 1.00 91.12 90 LYS A N 1
ATOM 731 C CA . LYS A 1 90 ? 9.751 -0.957 0.393 1.00 91.12 90 LYS A CA 1
ATOM 732 C C . LYS A 1 90 ? 8.715 -0.449 1.387 1.00 91.12 90 LYS A C 1
ATOM 734 O O . LYS A 1 90 ? 8.199 -1.233 2.172 1.00 91.12 90 LYS A O 1
ATOM 739 N N . HIS A 1 91 ? 8.393 0.841 1.323 1.00 92.75 91 HIS A N 1
ATOM 740 C CA . HIS A 1 91 ? 7.381 1.450 2.183 1.00 92.75 91 HIS A CA 1
ATOM 741 C C . HIS A 1 91 ? 5.989 0.853 1.946 1.00 92.75 91 HIS A C 1
ATOM 743 O O . HIS A 1 91 ? 5.284 0.545 2.901 1.00 92.75 91 HIS A O 1
ATOM 749 N N . LEU A 1 92 ? 5.604 0.623 0.686 1.00 91.69 92 LEU A N 1
ATOM 750 C CA . LEU A 1 92 ? 4.343 -0.048 0.358 1.00 91.69 92 LEU A CA 1
ATOM 751 C C . LEU A 1 92 ? 4.282 -1.480 0.890 1.00 91.69 92 LEU A C 1
ATOM 753 O O . LEU A 1 92 ? 3.258 -1.892 1.427 1.00 91.69 92 LEU A O 1
ATOM 757 N N . LEU A 1 93 ? 5.363 -2.242 0.728 1.00 92.44 93 LEU A N 1
ATOM 758 C CA . LEU A 1 93 ? 5.419 -3.625 1.194 1.00 92.44 93 LEU A CA 1
ATOM 759 C C . LEU A 1 93 ? 5.354 -3.692 2.725 1.00 92.44 93 LEU A C 1
ATOM 761 O O . LEU A 1 93 ? 4.589 -4.500 3.249 1.00 92.44 93 LEU A O 1
ATOM 765 N N . ASP A 1 94 ? 6.057 -2.796 3.425 1.00 94.38 94 ASP A N 1
ATOM 766 C CA . ASP A 1 94 ? 5.976 -2.652 4.885 1.00 94.38 94 ASP A CA 1
ATOM 767 C C . ASP A 1 94 ? 4.551 -2.325 5.351 1.00 94.38 94 ASP A C 1
ATOM 769 O O . ASP A 1 94 ? 4.019 -2.975 6.250 1.00 94.38 94 ASP A O 1
ATOM 773 N N . LEU A 1 95 ? 3.891 -1.370 4.688 1.00 95.31 95 LEU A N 1
ATOM 774 C CA . LEU A 1 95 ? 2.495 -1.039 4.969 1.00 95.31 95 LEU A CA 1
ATOM 775 C C . LEU A 1 95 ? 1.554 -2.225 4.732 1.00 95.31 95 LEU A C 1
ATOM 777 O O . LEU A 1 95 ? 0.610 -2.416 5.497 1.00 95.31 95 LEU A O 1
ATOM 781 N N . SER A 1 96 ? 1.821 -3.023 3.695 1.00 93.88 96 SER A N 1
ATOM 782 C CA . SER A 1 96 ? 0.987 -4.168 3.334 1.00 93.88 96 SER A CA 1
ATOM 783 C C . SER A 1 96 ? 1.081 -5.337 4.308 1.00 93.88 96 SER A C 1
ATOM 785 O O . SER A 1 96 ? 0.145 -6.136 4.392 1.00 93.88 96 SER A O 1
ATOM 787 N N . ASN A 1 97 ? 2.203 -5.456 5.026 1.00 91.94 97 ASN A N 1
ATOM 788 C CA . ASN A 1 97 ? 2.471 -6.518 5.993 1.00 91.94 97 ASN A CA 1
ATOM 789 C C . ASN A 1 97 ? 2.098 -7.927 5.474 1.00 91.94 97 ASN A C 1
ATOM 791 O O . ASN A 1 97 ? 1.408 -8.690 6.147 1.00 91.94 97 ASN A O 1
ATOM 795 N N . GLY A 1 98 ? 2.466 -8.234 4.225 1.00 90.12 98 GLY A N 1
ATOM 796 C CA . GLY A 1 98 ? 2.214 -9.538 3.597 1.00 90.12 98 GLY A CA 1
ATOM 797 C C . GLY A 1 98 ? 0.783 -9.778 3.092 1.00 90.12 98 GLY A C 1
ATOM 798 O O . GLY A 1 98 ? 0.528 -10.802 2.469 1.00 90.12 98 GLY A O 1
ATOM 799 N N . ASN A 1 99 ? -0.153 -8.837 3.260 1.00 90.94 99 ASN A N 1
ATOM 800 C CA . ASN A 1 99 ? -1.555 -9.002 2.834 1.00 90.94 99 ASN A CA 1
ATOM 801 C C . ASN A 1 99 ? -1.779 -8.815 1.319 1.00 90.94 99 ASN A C 1
ATOM 803 O O . ASN A 1 99 ? -2.918 -8.700 0.870 1.00 90.94 99 ASN A O 1
ATOM 807 N N . THR A 1 100 ? -0.709 -8.765 0.520 1.00 91.19 100 THR A N 1
ATOM 808 C CA . THR A 1 100 ? -0.787 -8.482 -0.918 1.00 91.19 100 THR A CA 1
ATOM 809 C C . THR A 1 100 ? -0.875 -9.753 -1.749 1.00 91.19 100 THR A C 1
ATOM 811 O O . THR A 1 100 ? 0.103 -10.494 -1.867 1.00 91.19 100 THR A O 1
ATOM 814 N N . THR A 1 101 ? -1.993 -9.940 -2.451 1.00 89.75 101 THR A N 1
ATOM 815 C CA . THR A 1 101 ? -2.189 -11.086 -3.351 1.00 89.75 101 THR A CA 1
ATOM 816 C C . THR A 1 101 ? -1.572 -10.822 -4.725 1.00 89.75 101 THR A C 1
ATOM 818 O O . THR A 1 101 ? -0.771 -11.612 -5.229 1.00 89.75 101 THR A O 1
ATOM 821 N N . TYR A 1 102 ? -1.869 -9.674 -5.335 1.00 88.50 102 TYR A N 1
ATOM 822 C CA . TYR A 1 102 ? -1.387 -9.334 -6.676 1.00 88.50 102 TYR A CA 1
ATOM 823 C C . TYR A 1 102 ? -0.964 -7.873 -6.782 1.00 88.50 102 TYR A C 1
ATOM 825 O O . TYR A 1 102 ? -1.494 -6.980 -6.117 1.00 88.50 102 TYR A O 1
ATOM 833 N N . ILE A 1 103 ? 0.025 -7.654 -7.644 1.00 88.94 103 ILE A N 1
ATOM 834 C CA . ILE A 1 103 ? 0.658 -6.359 -7.868 1.00 88.94 103 ILE A CA 1
ATOM 835 C C . ILE A 1 103 ? 0.551 -6.061 -9.352 1.00 88.94 103 ILE A C 1
ATOM 837 O O . ILE A 1 103 ? 0.976 -6.865 -10.181 1.00 88.94 103 ILE A O 1
ATOM 841 N N . ILE A 1 104 ? -0.064 -4.929 -9.682 1.00 87.62 104 ILE A N 1
ATOM 842 C CA . ILE A 1 104 ? -0.288 -4.514 -11.065 1.00 87.62 104 ILE A CA 1
ATOM 843 C C . ILE A 1 104 ? 0.692 -3.405 -11.396 1.00 87.62 104 ILE A C 1
ATOM 845 O O . ILE A 1 104 ? 0.670 -2.351 -10.767 1.00 87.62 104 ILE A O 1
ATOM 849 N N . PHE A 1 105 ? 1.518 -3.623 -12.412 1.00 79.06 105 PHE A N 1
ATOM 850 C CA . PHE A 1 105 ? 2.451 -2.621 -12.908 1.00 79.06 105 PHE A CA 1
ATOM 851 C C . PHE A 1 105 ? 1.895 -1.913 -14.139 1.00 79.06 105 PHE A C 1
ATOM 853 O O . PHE A 1 105 ? 1.188 -2.503 -14.956 1.00 79.06 105 PHE A O 1
ATOM 860 N N . ASN A 1 106 ? 2.238 -0.634 -14.287 1.00 73.38 106 ASN A N 1
ATOM 861 C CA . ASN A 1 106 ? 2.059 0.047 -15.560 1.00 73.38 106 ASN A CA 1
ATOM 862 C C . ASN A 1 106 ? 3.119 -0.469 -16.547 1.00 73.38 106 ASN A C 1
ATOM 864 O O . ASN A 1 106 ? 4.299 -0.484 -16.205 1.00 73.38 106 ASN A O 1
ATOM 868 N N . PHE A 1 107 ? 2.729 -0.813 -17.776 1.00 67.00 107 PHE A N 1
ATOM 869 C CA . PHE A 1 107 ? 3.665 -1.226 -18.831 1.00 67.00 107 PHE A CA 1
ATOM 870 C C . PHE A 1 107 ? 4.756 -0.175 -19.127 1.00 67.00 107 PHE A C 1
ATOM 872 O O . PHE A 1 107 ? 5.857 -0.514 -19.548 1.00 67.00 107 PHE A O 1
ATOM 879 N N . TYR A 1 108 ? 4.477 1.106 -18.872 1.00 65.62 108 TYR A N 1
ATOM 880 C CA . TYR A 1 108 ? 5.428 2.204 -19.055 1.00 65.62 108 TYR A CA 1
ATOM 881 C C . TYR A 1 108 ? 6.373 2.422 -17.857 1.00 65.62 108 TYR A C 1
ATOM 883 O O . TYR A 1 108 ? 7.305 3.226 -17.955 1.00 65.62 108 TYR A O 1
ATOM 891 N N . VAL A 1 109 ? 6.163 1.727 -16.731 1.00 68.44 109 VAL A N 1
ATOM 892 C CA . VAL A 1 109 ? 7.063 1.773 -15.569 1.00 68.44 109 VAL A CA 1
ATOM 893 C C . VAL A 1 109 ? 8.187 0.762 -15.777 1.00 68.44 109 VAL A C 1
ATOM 895 O O . VAL A 1 109 ? 7.960 -0.442 -15.840 1.00 68.44 109 VAL A O 1
ATOM 898 N N . TYR A 1 110 ? 9.419 1.261 -15.867 1.00 71.31 110 TYR A N 1
ATOM 899 C CA . TYR A 1 110 ? 10.610 0.421 -15.928 1.00 71.31 110 TYR A CA 1
ATOM 900 C C . TYR A 1 110 ? 11.010 -0.001 -14.513 1.00 71.31 110 TYR A C 1
ATOM 902 O O . TYR A 1 110 ? 11.338 0.861 -13.697 1.00 71.31 110 TYR A O 1
ATOM 910 N N . LEU A 1 111 ? 11.005 -1.308 -14.244 1.00 76.00 111 LEU A N 1
ATOM 911 C CA . LEU A 1 111 ? 11.512 -1.880 -13.000 1.00 76.00 111 LEU A CA 1
ATOM 912 C C . LEU A 1 111 ? 12.781 -2.690 -13.247 1.00 76.00 111 LEU A C 1
ATOM 914 O O . LEU A 1 111 ? 12.893 -3.401 -14.244 1.00 76.00 111 LEU A O 1
ATOM 918 N N . THR A 1 112 ? 13.739 -2.582 -12.331 1.00 81.94 112 THR A N 1
ATOM 919 C CA . THR A 1 112 ? 14.952 -3.405 -12.341 1.00 81.94 112 THR A CA 1
ATOM 920 C C . THR A 1 112 ? 14.656 -4.819 -11.839 1.00 81.94 112 THR A C 1
ATOM 922 O O . THR A 1 112 ? 13.667 -5.058 -11.144 1.00 81.94 112 THR A O 1
ATOM 925 N N . ASN A 1 113 ? 15.548 -5.771 -12.129 1.00 84.31 113 ASN A N 1
ATOM 926 C CA . ASN A 1 113 ? 15.437 -7.131 -11.590 1.00 84.31 113 ASN A CA 1
ATOM 927 C C . ASN A 1 113 ? 15.403 -7.137 -10.055 1.00 84.31 113 ASN A C 1
ATOM 929 O O . ASN A 1 113 ? 14.624 -7.877 -9.468 1.00 84.31 113 ASN A O 1
ATOM 933 N 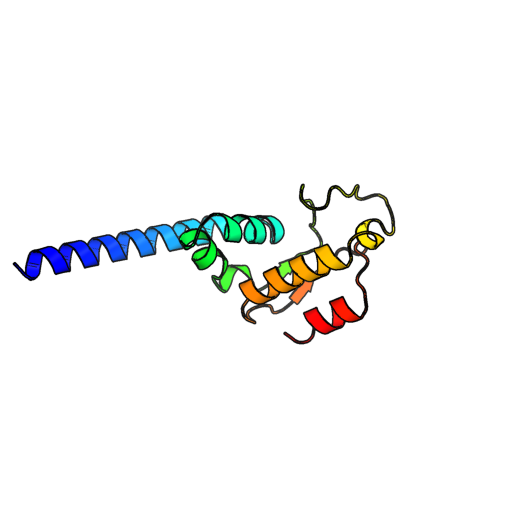N . GLU A 1 114 ? 16.193 -6.278 -9.406 1.00 84.44 114 GLU A N 1
ATOM 934 C CA . GLU A 1 114 ? 16.184 -6.122 -7.946 1.00 84.44 114 GLU A CA 1
ATOM 935 C C . GLU A 1 114 ? 14.800 -5.722 -7.423 1.00 84.44 114 GLU A C 1
ATOM 937 O O . GLU A 1 114 ? 14.339 -6.264 -6.422 1.00 84.44 114 GLU A O 1
ATOM 942 N N . GLN A 1 115 ? 14.108 -4.819 -8.123 1.00 83.00 115 GLN A N 1
ATOM 943 C CA . GLN A 1 115 ? 12.754 -4.395 -7.767 1.00 83.00 115 GLN A CA 1
ATOM 944 C C . GLN A 1 115 ? 11.743 -5.524 -7.942 1.00 83.00 115 GLN A C 1
ATOM 946 O O . GLN A 1 115 ? 10.905 -5.725 -7.067 1.00 83.00 115 GLN A O 1
ATOM 951 N N . PHE A 1 116 ? 11.839 -6.290 -9.030 1.00 84.75 116 PHE A N 1
ATOM 952 C CA . PHE A 1 116 ? 10.989 -7.464 -9.226 1.00 84.75 116 PHE A CA 1
ATOM 953 C C . PHE A 1 116 ? 11.217 -8.524 -8.148 1.00 84.75 116 PHE A C 1
ATOM 955 O O . PHE A 1 116 ? 10.248 -9.037 -7.596 1.00 84.75 116 PHE A O 1
ATOM 962 N N . ILE A 1 117 ? 12.476 -8.817 -7.814 1.00 87.38 117 ILE A N 1
ATOM 963 C CA . ILE A 1 117 ? 12.833 -9.792 -6.776 1.00 87.38 117 ILE A CA 1
ATOM 964 C C . ILE A 1 117 ? 12.313 -9.328 -5.414 1.00 87.38 117 ILE A C 1
ATOM 966 O O . ILE A 1 117 ? 11.625 -10.086 -4.741 1.00 87.38 117 ILE A O 1
ATOM 970 N N . MET A 1 118 ? 12.560 -8.071 -5.042 1.00 85.69 118 MET A N 1
ATOM 971 C CA . MET A 1 118 ? 12.081 -7.490 -3.785 1.00 85.69 118 MET A CA 1
ATOM 972 C C . MET A 1 118 ? 10.556 -7.581 -3.655 1.00 85.69 118 MET A C 1
ATOM 974 O O . MET A 1 118 ? 10.040 -7.910 -2.595 1.00 85.69 118 MET A O 1
ATOM 978 N N . VAL A 1 119 ? 9.829 -7.308 -4.739 1.00 84.88 119 VAL A N 1
ATOM 979 C CA . VAL A 1 119 ? 8.365 -7.375 -4.756 1.00 84.88 119 VAL A CA 1
ATOM 980 C C . VAL A 1 119 ? 7.841 -8.823 -4.815 1.00 84.88 119 VAL A C 1
ATOM 982 O O . VAL A 1 119 ? 6.679 -9.076 -4.488 1.00 84.88 119 VAL A O 1
ATOM 985 N N . ALA A 1 120 ? 8.667 -9.786 -5.222 1.00 82.75 120 ALA A N 1
ATOM 986 C CA . ALA A 1 120 ? 8.327 -11.208 -5.240 1.00 82.75 120 ALA A CA 1
ATOM 987 C C . ALA A 1 120 ? 8.619 -11.919 -3.906 1.00 82.75 120 ALA A C 1
ATOM 989 O O . ALA A 1 120 ? 7.905 -12.856 -3.568 1.00 82.75 120 ALA A O 1
ATOM 990 N N . GLN A 1 121 ? 9.618 -11.469 -3.142 1.00 79.56 121 GLN A N 1
ATOM 991 C CA . GLN A 1 121 ? 10.058 -12.050 -1.859 1.00 79.56 121 GLN A CA 1
ATOM 992 C C . GLN A 1 121 ? 9.175 -11.669 -0.650 1.00 79.56 121 GLN A C 1
ATOM 994 O O . GLN A 1 121 ? 9.674 -11.627 0.471 1.00 79.56 121 GLN A O 1
ATOM 999 N N . ARG A 1 122 ? 7.900 -11.345 -0.893 1.00 63.88 122 ARG A N 1
ATOM 1000 C CA . ARG A 1 122 ? 6.945 -10.806 0.093 1.00 63.88 122 ARG A CA 1
ATOM 1001 C C . ARG A 1 122 ? 6.834 -11.659 1.350 1.00 63.88 122 ARG A C 1
ATOM 1003 O O . ARG A 1 122 ? 6.792 -12.901 1.199 1.00 63.88 122 ARG A O 1
#

Foldseek 3Di:
DVVVVVVVVVVVVVVLVVVLVVLLVVLLVDALVVLLVQLPPDPSSVVSSLPLVNAQEHEALPPPDPVLPDDPPDQCSQVPCQPVVVVSLVSSCVSNVPSYDDYHHHPSHDHDPVSVVVNVVD

pLDDT: mean 81.35, std 14.94, range [47.88, 98.25]

Organism: NCBI:txid157739